Protein AF-A0A971ZYN9-F1 (afdb_monomer_lite)

Sequence (123 aa):
MGVKIREILQSQFFNDYYLIAEANGIDAEIQGVVLYIIYPLFKENNWEELLTTLKAYLENESNCNIAAEKLFVHSNTVRYRISKIKELCNIDLEDPTERLKIEITLKFIEALKKEFKKDTYPL

Radius of gyration: 16.12 Å; chains: 1; bounding box: 44×32×44 Å

Foldseek 3Di:
DDDPVVNVCPDPLNVVWDQDDPPPPPVPPRPDTDPLLQVLLVVDPCSVVLLLLLVLCLVVVNDLCSSCVVVVHDSVVSVVSVVVRCVRSVA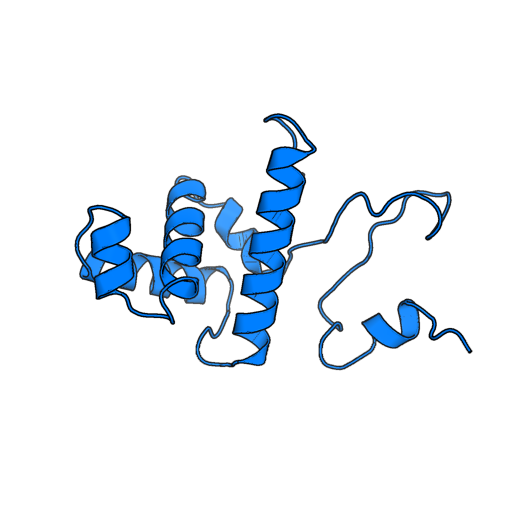DCVPPSRVVSVVVVSVRVVVCCVVPPDDDPPD

Structure (mmCIF, N/CA/C/O backbone):
data_AF-A0A971ZYN9-F1
#
_entry.id   AF-A0A971ZYN9-F1
#
loop_
_atom_site.group_PDB
_atom_site.id
_atom_site.type_symbol
_atom_site.label_atom_id
_atom_site.label_alt_id
_atom_site.label_comp_id
_atom_site.label_asym_id
_atom_site.label_entity_id
_atom_site.label_seq_id
_atom_site.pdbx_PDB_ins_code
_atom_site.Cartn_x
_atom_site.Cartn_y
_atom_site.Cartn_z
_atom_site.occupancy
_atom_site.B_iso_or_equiv
_atom_site.auth_seq_id
_atom_site.auth_comp_id
_atom_site.auth_asym_id
_atom_site.auth_atom_id
_atom_site.pdbx_PDB_model_num
ATOM 1 N N . MET A 1 1 ? 29.284 8.534 -18.839 1.00 36.62 1 MET A N 1
ATOM 2 C CA . MET A 1 1 ? 28.710 7.200 -19.110 1.00 36.62 1 MET A CA 1
ATOM 3 C C . MET A 1 1 ? 27.292 7.233 -18.558 1.00 36.62 1 MET A C 1
ATOM 5 O O . MET A 1 1 ? 27.126 7.118 -17.356 1.00 36.62 1 MET A O 1
ATOM 9 N N . GLY A 1 2 ? 26.313 7.598 -19.387 1.00 41.78 2 GLY A N 1
ATOM 10 C CA . GLY A 1 2 ? 24.915 7.725 -18.963 1.00 41.78 2 GLY A CA 1
ATOM 11 C C . GLY A 1 2 ? 24.142 6.487 -19.397 1.00 41.78 2 GLY A C 1
ATOM 12 O O . GLY A 1 2 ? 24.262 6.089 -20.553 1.00 41.78 2 GLY A O 1
ATOM 13 N N . VAL A 1 3 ? 23.397 5.875 -18.481 1.00 42.38 3 VAL A N 1
ATOM 14 C CA . VAL A 1 3 ? 22.446 4.803 -18.805 1.00 42.38 3 VAL A CA 1
ATOM 15 C C . VAL A 1 3 ? 21.184 5.464 -19.346 1.00 42.38 3 VAL A C 1
ATOM 17 O O . VAL A 1 3 ? 20.714 6.448 -18.768 1.00 42.38 3 VAL A O 1
ATOM 20 N N . LYS A 1 4 ? 20.632 4.975 -20.461 1.00 57.53 4 LYS A N 1
ATOM 21 C CA . LYS A 1 4 ? 19.381 5.545 -20.975 1.00 57.53 4 LYS A CA 1
ATOM 22 C C . LYS A 1 4 ? 18.249 5.152 -20.035 1.00 57.53 4 LYS A C 1
ATOM 24 O O . LYS A 1 4 ? 18.129 3.993 -19.660 1.00 57.53 4 LYS A O 1
ATOM 29 N N . ILE A 1 5 ? 17.351 6.080 -19.721 1.00 58.28 5 ILE A N 1
ATOM 30 C CA . ILE A 1 5 ? 16.186 5.794 -18.867 1.00 58.28 5 ILE A CA 1
ATOM 31 C C . ILE A 1 5 ? 15.359 4.616 -19.412 1.00 58.28 5 ILE A C 1
ATOM 33 O O . ILE A 1 5 ? 14.889 3.782 -18.649 1.00 58.28 5 ILE A O 1
ATOM 37 N N . ARG A 1 6 ? 15.276 4.470 -20.741 1.00 56.44 6 ARG A N 1
ATOM 38 C CA . ARG A 1 6 ? 14.659 3.306 -21.398 1.00 56.44 6 ARG A CA 1
ATOM 39 C C . ARG A 1 6 ? 15.297 1.969 -20.994 1.00 56.44 6 ARG A C 1
ATOM 41 O O . ARG A 1 6 ? 14.581 0.990 -20.861 1.00 56.44 6 ARG A O 1
ATOM 48 N N . GLU A 1 7 ? 16.612 1.928 -20.808 1.00 58.53 7 GLU A N 1
ATOM 49 C CA . GLU A 1 7 ? 17.344 0.725 -20.385 1.00 58.53 7 GLU A CA 1
ATOM 50 C C . GLU A 1 7 ? 17.087 0.425 -18.899 1.00 58.53 7 GLU A C 1
ATOM 52 O O . GLU A 1 7 ? 16.971 -0.734 -18.516 1.00 58.53 7 GLU A O 1
ATOM 57 N N . ILE A 1 8 ? 16.911 1.461 -18.069 1.00 60.03 8 ILE A N 1
ATOM 58 C CA . ILE A 1 8 ? 16.526 1.317 -16.653 1.00 60.03 8 ILE A CA 1
ATOM 59 C C . ILE A 1 8 ? 15.089 0.797 -16.529 1.00 60.03 8 ILE A C 1
ATOM 61 O O . ILE A 1 8 ? 14.836 -0.110 -15.737 1.00 60.03 8 ILE A O 1
ATOM 65 N N . LEU A 1 9 ? 14.160 1.321 -17.334 1.00 60.78 9 LEU A N 1
ATOM 66 C CA . LEU A 1 9 ? 12.763 0.871 -17.360 1.00 60.78 9 LEU A CA 1
ATOM 67 C C . LEU A 1 9 ? 12.596 -0.575 -17.849 1.00 60.78 9 LEU A C 1
ATOM 69 O O . LEU A 1 9 ? 11.605 -1.206 -17.520 1.00 60.78 9 LEU A O 1
ATOM 73 N N . GLN A 1 10 ? 13.564 -1.104 -18.600 1.00 61.47 10 GLN A N 1
ATOM 74 C CA . GLN A 1 10 ? 13.606 -2.512 -19.019 1.00 61.47 10 GLN A CA 1
ATOM 75 C C . GLN A 1 10 ? 14.202 -3.447 -17.956 1.00 61.47 10 GLN A C 1
ATOM 77 O O . GLN A 1 10 ? 14.318 -4.655 -18.178 1.00 61.47 10 GLN A O 1
ATOM 82 N N . SER A 1 11 ? 14.640 -2.908 -16.815 1.00 67.50 11 SER A N 1
ATOM 83 C CA . SER A 1 11 ? 15.081 -3.745 -15.706 1.00 67.50 11 SER A CA 1
ATOM 84 C C . SER A 1 11 ? 13.891 -4.462 -15.073 1.00 67.50 11 SER A C 1
ATOM 86 O O . SER A 1 11 ? 12.797 -3.912 -14.962 1.00 67.50 11 SER A O 1
ATOM 88 N N . GLN A 1 12 ? 14.139 -5.665 -14.552 1.00 63.97 12 GLN A N 1
ATOM 89 C CA . GLN A 1 12 ? 13.134 -6.492 -13.873 1.00 63.97 12 GLN A CA 1
ATOM 90 C C . GLN A 1 12 ? 12.345 -5.735 -12.787 1.00 63.97 12 GLN A C 1
ATOM 92 O O . GLN A 1 12 ? 11.193 -6.064 -12.517 1.00 63.97 12 GLN A O 1
ATOM 97 N N . PHE A 1 13 ? 12.945 -4.703 -12.187 1.00 64.94 13 PHE A N 1
ATOM 98 C CA . PHE A 1 13 ? 12.303 -3.869 -11.179 1.00 64.94 13 PHE A CA 1
ATOM 99 C C . PHE A 1 13 ? 11.321 -2.845 -11.773 1.00 64.94 13 PHE A C 1
ATOM 101 O O . PHE A 1 13 ? 10.244 -2.644 -11.216 1.00 64.94 13 PHE A O 1
ATOM 108 N N . PHE A 1 14 ? 11.664 -2.205 -12.895 1.00 64.12 14 PHE A N 1
ATOM 109 C CA . PHE A 1 14 ? 10.904 -1.079 -13.452 1.00 64.12 14 PHE A CA 1
ATOM 110 C C . PHE A 1 14 ? 10.008 -1.439 -14.642 1.00 64.12 14 PHE A C 1
ATOM 112 O O . PHE A 1 14 ? 9.363 -0.548 -15.183 1.00 64.12 14 PHE A O 1
ATOM 119 N N . ASN A 1 15 ? 9.915 -2.715 -15.018 1.00 63.56 15 ASN A N 1
ATOM 120 C CA . ASN A 1 15 ? 9.118 -3.157 -16.169 1.00 63.56 15 ASN A CA 1
ATOM 121 C C . ASN A 1 15 ? 7.636 -2.733 -16.123 1.00 63.56 15 ASN A C 1
ATOM 123 O O . ASN A 1 15 ? 7.003 -2.627 -17.171 1.00 63.56 15 ASN A O 1
ATOM 127 N N . ASP A 1 16 ? 7.097 -2.461 -14.932 1.00 59.22 16 ASP A N 1
ATOM 128 C CA . ASP A 1 16 ? 5.707 -2.025 -14.735 1.00 59.22 16 ASP A CA 1
ATOM 129 C C . ASP A 1 16 ? 5.550 -0.491 -14.698 1.00 59.22 16 ASP A C 1
ATOM 131 O O . ASP A 1 16 ? 4.441 0.025 -14.544 1.00 59.22 16 ASP A O 1
ATOM 135 N N . TYR A 1 17 ? 6.654 0.253 -14.808 1.00 62.28 17 TYR A N 1
ATOM 136 C CA . TYR A 1 17 ? 6.679 1.709 -14.738 1.00 62.28 17 TYR A CA 1
ATOM 137 C C . TYR A 1 17 ? 6.708 2.310 -16.140 1.00 62.28 17 TYR A C 1
ATOM 139 O O . TYR A 1 17 ? 7.614 2.068 -16.937 1.00 62.28 17 TYR A O 1
ATOM 147 N N . TYR A 1 18 ? 5.736 3.174 -16.411 1.00 56.38 18 TYR A N 1
ATOM 148 C CA . TYR A 1 18 ? 5.666 3.942 -17.647 1.00 56.38 18 TYR A CA 1
ATOM 149 C C . TYR A 1 18 ? 6.007 5.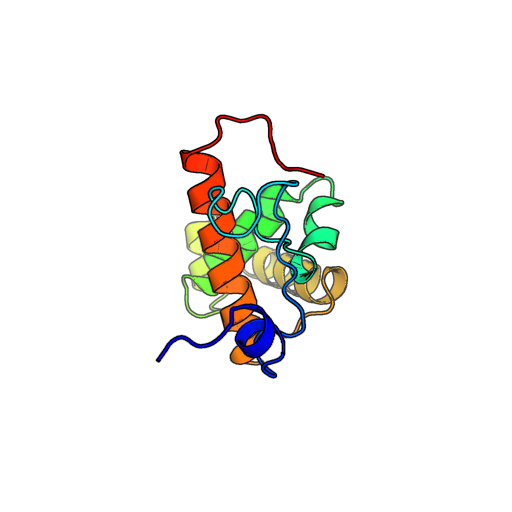401 -17.361 1.00 56.38 18 TYR A C 1
ATOM 151 O O . TYR A 1 18 ? 5.471 6.004 -16.428 1.00 56.38 18 TYR A O 1
ATOM 159 N N . LEU A 1 19 ? 6.887 5.976 -18.181 1.00 59.56 19 LEU A N 1
ATOM 160 C CA . LEU A 1 19 ? 7.124 7.415 -18.188 1.00 59.56 19 LEU A CA 1
ATOM 161 C C . LEU A 1 19 ? 6.128 8.087 -19.118 1.00 59.56 19 LEU A C 1
ATOM 163 O O . LEU A 1 19 ? 6.086 7.781 -20.310 1.00 59.56 19 LEU A O 1
ATOM 167 N N . ILE A 1 20 ? 5.371 9.031 -18.569 1.00 53.09 20 ILE A N 1
ATOM 168 C CA . ILE A 1 20 ? 4.609 9.990 -19.358 1.00 53.09 20 ILE A CA 1
ATOM 169 C C . ILE A 1 20 ? 5.471 11.246 -19.463 1.00 53.09 20 ILE A C 1
ATOM 171 O O . ILE A 1 20 ? 5.764 11.889 -18.459 1.00 53.09 20 ILE A O 1
ATOM 175 N N . ALA A 1 21 ? 5.893 11.566 -20.682 1.00 51.81 21 ALA A N 1
ATOM 176 C CA . ALA A 1 21 ? 6.528 12.830 -21.023 1.00 51.81 21 ALA A CA 1
ATOM 177 C C . ALA A 1 21 ? 5.694 13.493 -22.125 1.00 51.81 21 ALA A C 1
ATOM 179 O O . ALA A 1 21 ? 5.249 12.812 -23.053 1.00 51.81 21 ALA A O 1
ATOM 180 N N . GLU A 1 22 ? 5.475 14.805 -22.032 1.00 45.75 22 GLU A N 1
ATOM 181 C CA . GLU A 1 22 ? 4.909 15.574 -23.143 1.00 45.75 22 GLU A CA 1
ATOM 182 C C . GLU A 1 22 ? 5.884 15.640 -24.334 1.00 45.75 22 GLU A C 1
ATOM 184 O O . GLU A 1 22 ? 7.038 15.208 -24.256 1.00 45.75 22 GLU A O 1
ATOM 189 N N . ALA A 1 23 ? 5.411 16.204 -25.453 1.00 50.31 23 ALA A N 1
ATOM 190 C CA . ALA A 1 23 ? 6.067 16.265 -26.765 1.00 50.31 23 ALA A CA 1
ATOM 191 C C . ALA A 1 23 ? 7.535 16.760 -26.782 1.00 50.31 23 ALA A C 1
ATOM 193 O O . ALA A 1 23 ? 8.216 16.575 -27.789 1.00 50.31 23 ALA A O 1
ATOM 194 N N . ASN A 1 24 ? 8.035 17.343 -25.686 1.00 45.78 24 ASN A N 1
ATOM 195 C CA . ASN A 1 24 ? 9.380 17.910 -25.559 1.00 45.78 24 ASN A CA 1
ATOM 196 C C . AS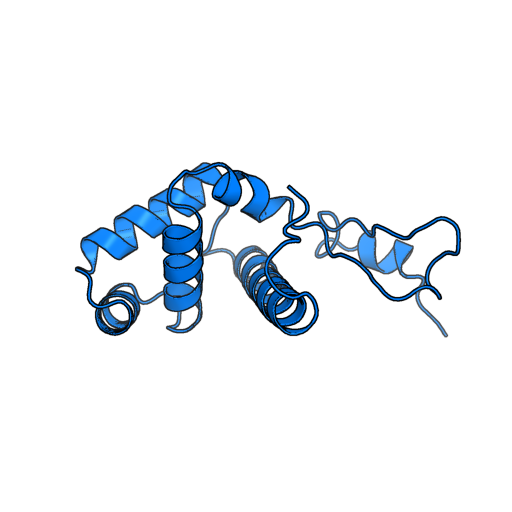N A 1 24 ? 10.416 16.995 -24.862 1.00 45.78 24 ASN A C 1
ATOM 198 O O . ASN A 1 24 ? 11.571 17.390 -24.726 1.00 45.78 24 ASN A O 1
ATOM 202 N N . GLY A 1 25 ? 10.065 15.760 -24.480 1.00 50.97 25 GLY A N 1
ATOM 203 C CA . GLY A 1 25 ? 11.034 14.757 -24.007 1.00 50.97 25 GLY A CA 1
ATOM 204 C C . GLY A 1 25 ? 11.464 14.875 -22.533 1.00 50.97 25 GLY A C 1
ATOM 205 O O . GLY A 1 25 ? 10.840 15.572 -21.745 1.00 50.97 25 GLY A O 1
ATOM 206 N N . ILE A 1 26 ? 12.524 14.136 -22.163 1.00 48.75 26 ILE A N 1
ATOM 207 C CA . ILE A 1 26 ? 13.023 13.900 -20.781 1.00 48.75 26 ILE A CA 1
ATOM 208 C C . ILE A 1 26 ? 13.546 15.178 -20.083 1.00 48.75 26 ILE A C 1
ATOM 210 O O . ILE A 1 26 ? 13.709 15.179 -18.866 1.00 48.75 26 ILE A O 1
ATOM 214 N N . ASP A 1 27 ? 13.774 16.260 -20.835 1.00 48.94 27 ASP A N 1
ATOM 215 C CA . ASP A 1 27 ? 14.186 17.569 -20.303 1.00 48.94 27 ASP A CA 1
ATOM 216 C C . ASP A 1 27 ? 12.996 18.467 -19.902 1.00 48.94 27 ASP A C 1
ATOM 218 O O . ASP A 1 27 ? 13.197 19.543 -19.340 1.00 48.94 27 ASP A O 1
ATOM 222 N N . ALA A 1 28 ? 11.755 18.035 -20.155 1.00 44.44 28 ALA A N 1
ATOM 223 C CA . ALA A 1 28 ? 10.577 18.600 -19.511 1.00 44.44 28 ALA A CA 1
ATOM 224 C C . ALA A 1 28 ? 10.338 17.836 -18.201 1.00 44.44 28 ALA A C 1
ATOM 226 O O . ALA A 1 28 ? 10.309 16.606 -18.194 1.00 44.44 28 ALA A O 1
ATOM 227 N N . GLU A 1 29 ? 10.225 18.576 -17.099 1.00 45.97 29 GLU A N 1
ATOM 228 C CA . GLU A 1 29 ? 9.981 18.094 -15.735 1.00 45.97 29 GLU A CA 1
ATOM 229 C C . GLU A 1 29 ? 9.073 16.851 -15.704 1.00 45.97 29 GLU A C 1
ATOM 231 O O . GLU A 1 29 ? 8.044 16.812 -16.375 1.00 45.97 29 GLU A O 1
ATOM 236 N N . ILE A 1 30 ? 9.443 15.823 -14.931 1.00 46.03 30 ILE A N 1
ATOM 237 C CA . ILE A 1 30 ? 8.615 14.620 -14.756 1.00 46.03 30 ILE A CA 1
ATOM 238 C C . ILE A 1 30 ? 7.267 15.054 -14.160 1.00 46.03 30 ILE A C 1
ATOM 240 O O . ILE A 1 30 ? 7.169 15.290 -12.960 1.00 46.03 30 ILE A O 1
ATOM 244 N N . GLN A 1 31 ? 6.228 15.155 -14.993 1.00 38.69 31 GLN A N 1
ATOM 245 C CA . GLN A 1 31 ? 4.899 15.612 -14.563 1.00 38.69 31 GLN A CA 1
ATOM 246 C C . GLN A 1 31 ? 4.028 14.488 -13.984 1.00 38.69 31 GLN A C 1
ATOM 248 O O . GLN A 1 31 ? 2.958 14.753 -13.441 1.00 38.69 31 GLN A O 1
ATOM 253 N N . GLY A 1 32 ? 4.466 13.227 -14.066 1.00 46.88 32 GLY A N 1
ATOM 254 C CA . GLY A 1 32 ? 3.711 12.118 -13.496 1.00 46.88 32 GLY A CA 1
ATOM 255 C C . GLY A 1 32 ? 4.444 10.781 -13.500 1.00 46.88 32 GLY A C 1
ATOM 256 O O . GLY A 1 32 ? 5.161 10.433 -14.436 1.00 46.88 32 GLY A O 1
ATOM 257 N N . VAL A 1 33 ? 4.209 10.008 -12.439 1.00 53.44 33 VAL A N 1
ATOM 258 C CA . VAL A 1 33 ? 4.515 8.576 -12.359 1.00 53.44 33 VAL A CA 1
ATOM 259 C C . VAL A 1 33 ? 3.192 7.836 -12.515 1.00 53.44 33 VAL A C 1
ATOM 261 O O . VAL A 1 33 ? 2.248 8.113 -11.775 1.00 53.44 33 VAL A O 1
ATOM 264 N N . VAL A 1 34 ? 3.098 6.907 -13.468 1.00 53.12 34 VAL A N 1
ATOM 265 C CA . VAL A 1 34 ? 1.879 6.105 -13.629 1.00 53.12 34 VAL A CA 1
ATOM 266 C C . VAL A 1 34 ? 1.858 5.003 -12.581 1.00 53.12 34 VAL A C 1
ATOM 268 O O . VAL A 1 34 ? 2.654 4.068 -12.615 1.00 53.12 34 VAL A O 1
ATOM 271 N N . LEU A 1 35 ? 0.912 5.114 -11.656 1.00 62.41 35 LEU A N 1
ATOM 272 C CA . LEU A 1 35 ? 0.716 4.190 -10.544 1.00 62.41 35 LEU A CA 1
ATOM 273 C C . LEU A 1 35 ? -0.305 3.115 -10.917 1.00 62.41 35 LEU A C 1
ATOM 275 O O . LEU A 1 35 ? -1.356 3.002 -10.288 1.00 62.41 35 LEU A O 1
ATOM 279 N N . TYR A 1 36 ? -0.009 2.332 -11.958 1.00 66.19 36 TYR A N 1
ATOM 280 C CA . TYR A 1 36 ? -0.943 1.313 -12.456 1.00 66.19 36 TYR A CA 1
ATOM 281 C C . TYR A 1 36 ? -1.307 0.290 -11.373 1.00 66.19 36 TYR A C 1
ATOM 283 O O . TYR A 1 36 ? -2.454 -0.142 -11.287 1.00 66.19 36 TYR A O 1
ATOM 291 N N . ILE A 1 37 ? -0.343 -0.025 -10.503 1.00 75.81 37 ILE A N 1
ATOM 292 C CA . ILE A 1 37 ? -0.478 -1.045 -9.461 1.00 75.81 37 ILE A CA 1
ATOM 293 C C . ILE A 1 37 ? -1.594 -0.703 -8.464 1.00 75.81 37 ILE A C 1
ATOM 295 O O . ILE A 1 37 ? -2.368 -1.577 -8.101 1.00 75.81 37 ILE A O 1
ATOM 299 N N . ILE A 1 38 ? -1.727 0.559 -8.042 1.00 83.81 38 ILE A N 1
ATOM 300 C CA . ILE A 1 38 ? -2.769 0.963 -7.078 1.00 83.81 38 ILE A CA 1
ATOM 301 C C . ILE A 1 38 ? -3.940 1.704 -7.723 1.00 83.81 38 ILE A C 1
ATOM 303 O O . ILE A 1 38 ? -4.829 2.167 -7.017 1.00 83.81 38 ILE A O 1
ATOM 307 N N . TYR A 1 39 ? -3.979 1.807 -9.052 1.00 83.50 39 TYR A N 1
ATOM 308 C CA . TYR A 1 39 ? -5.095 2.435 -9.757 1.00 83.50 39 TYR A CA 1
ATOM 309 C C . TYR A 1 39 ? -6.470 1.838 -9.386 1.00 83.50 39 TYR A C 1
ATOM 311 O O . TYR A 1 39 ? -7.396 2.617 -9.147 1.00 83.50 39 TYR A O 1
ATOM 319 N N . PRO A 1 40 ? -6.636 0.502 -9.249 1.00 88.06 40 PRO A N 1
ATOM 320 C CA . PRO A 1 40 ? -7.915 -0.078 -8.837 1.00 88.06 40 PRO A CA 1
ATOM 321 C C . PRO A 1 40 ? -8.423 0.442 -7.488 1.00 88.06 40 PRO A C 1
ATOM 323 O O . PRO A 1 40 ? -9.626 0.635 -7.330 1.00 88.06 40 PRO A O 1
ATOM 326 N N . LEU A 1 41 ? -7.521 0.745 -6.545 1.00 89.00 41 LEU A N 1
ATOM 327 C CA . LEU A 1 41 ? -7.870 1.295 -5.233 1.00 89.00 41 LEU A CA 1
ATOM 328 C C . LEU A 1 41 ? -8.623 2.624 -5.357 1.00 89.00 41 LEU A C 1
ATOM 330 O O . LEU A 1 41 ? -9.546 2.858 -4.584 1.00 89.00 41 LEU A O 1
ATOM 334 N N . PHE A 1 42 ? -8.277 3.473 -6.331 1.00 85.94 42 PHE A N 1
ATOM 335 C CA . PHE A 1 42 ? -8.919 4.779 -6.524 1.00 85.94 42 PHE A CA 1
ATOM 336 C C . PHE A 1 42 ? -10.340 4.706 -7.093 1.00 85.94 42 PHE A C 1
ATOM 338 O O . PHE A 1 42 ? -11.066 5.696 -7.045 1.00 85.94 42 PHE A O 1
ATOM 345 N N . LYS A 1 43 ? -10.764 3.547 -7.612 1.00 87.12 43 LYS A N 1
ATOM 346 C CA . LYS A 1 43 ? -12.143 3.340 -8.080 1.00 87.12 43 LYS A CA 1
ATOM 347 C C . LYS A 1 43 ? -13.128 3.104 -6.933 1.00 87.12 43 LYS A C 1
ATOM 349 O O . LYS A 1 43 ? -14.336 3.142 -7.150 1.00 87.12 43 LYS A O 1
ATOM 354 N N . GLU A 1 44 ? -12.630 2.854 -5.725 1.00 91.50 44 GLU A N 1
ATOM 355 C CA . GLU A 1 44 ? -13.458 2.622 -4.547 1.00 91.50 44 GLU A CA 1
ATOM 356 C C . GLU A 1 44 ? -13.985 3.936 -3.963 1.00 91.50 44 GLU A C 1
ATOM 358 O O . GLU A 1 44 ? -13.244 4.898 -3.791 1.00 91.50 44 GLU A O 1
ATOM 363 N N . ASN A 1 45 ? -15.248 3.964 -3.529 1.00 92.12 45 ASN A N 1
ATOM 364 C CA . ASN A 1 45 ? -15.828 5.155 -2.887 1.00 92.12 45 ASN A CA 1
ATOM 365 C C . ASN A 1 45 ? -15.080 5.583 -1.610 1.00 92.12 45 ASN A C 1
ATOM 367 O O . ASN A 1 45 ? -15.107 6.752 -1.238 1.00 92.12 45 ASN A O 1
ATOM 371 N N . ASN A 1 46 ? -14.424 4.641 -0.929 1.00 91.75 46 ASN A N 1
ATOM 372 C CA . ASN A 1 46 ? -13.631 4.882 0.275 1.00 91.75 46 ASN A CA 1
ATOM 373 C C . ASN A 1 46 ? -12.115 4.810 0.013 1.00 91.75 46 ASN A C 1
ATOM 375 O O . ASN A 1 46 ? -11.346 4.471 0.916 1.00 91.75 46 ASN A O 1
ATOM 379 N N . TRP A 1 47 ? -11.670 5.116 -1.210 1.00 91.75 47 TRP A N 1
ATOM 380 C CA . TRP A 1 47 ? -10.263 5.021 -1.601 1.00 91.75 47 TRP A CA 1
ATOM 381 C C . TRP A 1 47 ? -9.319 5.817 -0.685 1.00 91.75 47 TRP A C 1
ATOM 383 O O . TRP A 1 47 ? -8.240 5.328 -0.358 1.00 91.75 47 TRP A O 1
ATOM 393 N N . GLU A 1 48 ? -9.715 7.001 -0.203 1.00 90.62 48 GLU A N 1
ATOM 394 C CA . GLU A 1 48 ? -8.884 7.816 0.701 1.00 90.62 48 GLU A CA 1
ATOM 395 C C . GLU A 1 48 ? -8.581 7.087 2.016 1.00 90.62 48 GLU A C 1
ATOM 397 O O . GLU A 1 48 ? -7.455 7.114 2.521 1.00 90.62 48 GLU A O 1
ATOM 402 N N . GLU A 1 49 ? -9.580 6.392 2.556 1.00 94.25 49 GLU A N 1
ATOM 403 C CA . GLU A 1 49 ? -9.473 5.594 3.775 1.00 94.25 49 GLU A CA 1
ATOM 404 C C . GLU A 1 49 ? -8.595 4.354 3.561 1.00 94.25 49 GLU A C 1
ATOM 406 O O . GLU A 1 49 ? -7.763 4.021 4.413 1.00 94.25 49 GLU A O 1
ATOM 411 N N . LEU A 1 50 ? -8.746 3.685 2.413 1.00 94.94 50 LEU A N 1
ATOM 412 C CA . LEU A 1 50 ? -7.912 2.547 2.024 1.00 94.94 50 LEU A CA 1
ATOM 413 C C . LEU A 1 50 ? -6.451 2.972 1.843 1.00 94.94 50 LEU A C 1
ATOM 415 O O . LEU A 1 50 ? -5.558 2.341 2.405 1.00 94.94 50 LEU A O 1
ATOM 419 N N . LEU A 1 51 ? -6.208 4.086 1.152 1.00 93.00 51 LEU A N 1
ATOM 420 C CA . LEU A 1 51 ? -4.875 4.647 0.944 1.00 93.00 51 LEU A CA 1
ATOM 421 C C . LEU A 1 51 ? -4.221 5.050 2.275 1.00 93.00 51 LEU A C 1
ATOM 423 O O . LEU A 1 51 ? -3.050 4.754 2.514 1.00 93.00 51 LEU A O 1
ATOM 427 N N . THR A 1 52 ? -4.990 5.674 3.172 1.00 94.38 52 THR A N 1
ATOM 428 C CA . THR A 1 52 ? -4.521 6.052 4.515 1.00 94.38 52 THR A CA 1
ATOM 429 C C . THR A 1 52 ? -4.188 4.815 5.349 1.00 94.38 52 THR A C 1
ATOM 431 O O . THR A 1 52 ? -3.173 4.790 6.048 1.00 94.38 52 THR A O 1
ATOM 434 N N . THR A 1 53 ? -4.998 3.760 5.227 1.00 96.94 53 THR A N 1
ATOM 435 C CA . THR A 1 53 ? -4.762 2.487 5.914 1.00 96.94 53 THR A CA 1
ATOM 436 C C . THR A 1 53 ? -3.510 1.785 5.391 1.00 96.94 53 THR A C 1
ATOM 438 O O . THR A 1 53 ? -2.682 1.358 6.193 1.00 96.94 53 THR A O 1
ATOM 441 N N . LEU A 1 54 ? -3.325 1.723 4.069 1.00 95.00 54 LEU A N 1
ATOM 442 C CA . LEU A 1 54 ? -2.135 1.151 3.434 1.00 95.00 54 LEU A CA 1
ATOM 443 C C . LEU A 1 54 ? -0.860 1.867 3.875 1.00 95.00 54 LEU A C 1
ATOM 445 O O . LEU A 1 54 ? 0.111 1.222 4.260 1.00 95.00 54 LEU A O 1
ATOM 449 N N . LYS A 1 55 ? -0.885 3.202 3.879 1.00 94.50 55 LYS A N 1
ATOM 450 C CA . LYS A 1 55 ? 0.239 4.012 4.345 1.00 94.50 55 LYS A CA 1
ATOM 451 C C . LYS A 1 55 ? 0.581 3.707 5.802 1.00 94.50 55 LYS A C 1
ATOM 453 O O . LYS A 1 55 ? 1.730 3.405 6.105 1.00 94.50 55 LYS A O 1
ATOM 458 N N . ALA A 1 56 ? -0.405 3.757 6.699 1.00 95.81 56 ALA A N 1
ATOM 459 C CA . ALA A 1 56 ? -0.176 3.486 8.116 1.00 95.81 56 ALA A CA 1
ATOM 460 C C . ALA A 1 56 ? 0.319 2.052 8.357 1.00 95.81 56 ALA A C 1
ATOM 462 O O . ALA A 1 56 ? 1.158 1.837 9.223 1.00 95.81 56 ALA A O 1
ATOM 463 N N . TYR A 1 57 ? -0.167 1.077 7.592 1.00 96.44 57 TYR A N 1
ATOM 464 C CA . TYR A 1 57 ? 0.299 -0.304 7.662 1.00 96.44 57 TYR A CA 1
ATOM 465 C C . TYR A 1 57 ? 1.774 -0.442 7.261 1.00 96.44 57 TYR A C 1
ATOM 467 O O . TYR A 1 57 ? 2.549 -1.044 8.002 1.00 96.44 57 TYR A O 1
ATOM 475 N N . LEU A 1 58 ? 2.183 0.150 6.135 1.00 94.06 58 LEU A N 1
ATOM 476 C CA . LEU A 1 58 ? 3.562 0.061 5.641 1.00 94.06 58 LEU A CA 1
ATOM 477 C C . LEU A 1 58 ? 4.557 0.833 6.518 1.00 94.06 58 LEU A C 1
ATOM 479 O O . LEU A 1 58 ? 5.625 0.309 6.825 1.00 94.06 58 LEU A O 1
ATOM 483 N N . GLU A 1 59 ? 4.183 2.027 6.990 1.00 93.81 59 GLU A N 1
ATOM 484 C CA . GLU A 1 59 ? 5.006 2.840 7.903 1.00 93.81 59 GLU A CA 1
ATOM 485 C C . GLU A 1 59 ? 5.270 2.158 9.251 1.00 93.81 59 GLU A C 1
ATOM 487 O O . GLU A 1 59 ? 6.254 2.478 9.910 1.00 93.81 59 GLU A O 1
ATOM 492 N N . ASN A 1 60 ? 4.398 1.237 9.667 1.00 94.25 60 ASN A N 1
ATOM 493 C CA . ASN A 1 60 ? 4.529 0.489 10.916 1.00 94.25 60 ASN A CA 1
ATOM 494 C C . ASN A 1 60 ? 4.924 -0.968 10.656 1.00 94.25 60 ASN A C 1
ATOM 496 O O . ASN A 1 60 ? 4.406 -1.878 11.296 1.00 94.25 60 ASN A O 1
ATOM 500 N N . GLU A 1 61 ? 5.806 -1.194 9.682 1.00 91.69 61 GLU A N 1
ATOM 501 C CA . GLU A 1 61 ? 6.406 -2.503 9.403 1.00 91.69 61 GLU A CA 1
ATOM 502 C C . GLU A 1 61 ? 5.385 -3.625 9.146 1.00 91.69 61 GLU A C 1
ATOM 504 O O . GLU A 1 61 ? 5.610 -4.775 9.507 1.00 91.69 61 GLU A O 1
ATOM 509 N N . SER A 1 62 ? 4.256 -3.318 8.497 1.00 92.38 62 SER A N 1
ATOM 510 C CA . SER A 1 62 ? 3.159 -4.278 8.280 1.00 92.38 62 SER A CA 1
ATOM 511 C C . SER A 1 62 ? 2.455 -4.750 9.567 1.00 92.38 62 SER A C 1
ATOM 513 O O . SER A 1 62 ? 1.749 -5.761 9.581 1.00 92.38 62 SER A O 1
ATOM 515 N N . ASN A 1 63 ? 2.581 -4.004 10.668 1.00 95.06 63 ASN A N 1
ATOM 516 C CA . ASN A 1 63 ? 1.917 -4.318 11.928 1.00 95.06 63 ASN A CA 1
ATOM 517 C C . ASN A 1 63 ? 0.499 -3.726 11.986 1.00 95.06 63 ASN A C 1
ATOM 519 O O . ASN A 1 63 ? 0.297 -2.530 12.207 1.00 95.06 63 ASN A O 1
ATOM 523 N N . CYS A 1 64 ? -0.509 -4.594 11.859 1.00 94.81 64 CYS A N 1
ATOM 524 C CA . CYS A 1 64 ? -1.917 -4.192 11.910 1.00 94.81 64 CYS A CA 1
ATOM 525 C C . CYS A 1 64 ? -2.343 -3.575 13.249 1.00 94.81 64 CYS A C 1
ATOM 527 O O . CYS A 1 64 ? -3.265 -2.766 13.253 1.00 94.81 64 CYS A O 1
ATOM 529 N N . ASN A 1 65 ? -1.728 -3.953 14.373 1.00 96.06 65 ASN A N 1
AT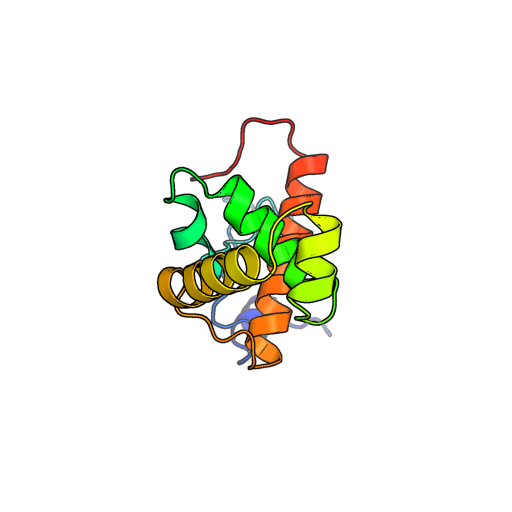OM 530 C CA . ASN A 1 65 ? -2.118 -3.430 15.685 1.00 96.06 65 ASN A CA 1
ATOM 531 C C . ASN A 1 65 ? -1.642 -1.985 15.847 1.00 96.06 65 ASN A C 1
ATOM 533 O O . ASN A 1 65 ? -2.445 -1.110 16.154 1.00 96.06 65 ASN A O 1
ATOM 537 N N . ILE A 1 66 ? -0.374 -1.720 15.526 1.00 96.25 66 ILE A N 1
ATOM 538 C CA . ILE A 1 66 ? 0.198 -0.368 15.605 1.00 96.25 66 ILE A CA 1
ATOM 539 C C . ILE A 1 66 ? -0.492 0.562 14.595 1.00 96.25 66 ILE A C 1
ATOM 541 O O . ILE A 1 66 ? -0.853 1.695 14.915 1.00 96.25 66 ILE A O 1
ATOM 545 N N . ALA A 1 67 ? -0.753 0.073 13.378 1.00 96.12 67 ALA A N 1
ATOM 546 C CA . ALA A 1 67 ? -1.509 0.833 12.387 1.00 96.12 67 ALA A CA 1
ATOM 547 C C . ALA A 1 67 ? -2.939 1.145 12.862 1.00 96.12 67 ALA A C 1
ATOM 549 O O . ALA A 1 67 ? -3.434 2.244 12.629 1.00 96.12 67 ALA A O 1
ATOM 550 N N . ALA A 1 68 ? -3.599 0.211 13.551 1.00 96.75 68 ALA A N 1
ATOM 551 C CA . ALA A 1 68 ? -4.945 0.409 14.081 1.00 96.75 68 ALA A CA 1
ATOM 552 C C . ALA A 1 68 ? -4.990 1.465 15.190 1.00 96.75 68 ALA A C 1
ATOM 554 O O . ALA A 1 68 ? -5.869 2.325 15.162 1.00 96.75 68 ALA A O 1
ATOM 555 N N . GLU A 1 69 ? -4.008 1.456 16.097 1.00 96.69 69 GLU A N 1
ATOM 556 C CA . GLU A 1 69 ? -3.837 2.494 17.119 1.00 96.69 69 GLU A CA 1
ATOM 557 C C . GLU A 1 69 ? -3.655 3.877 16.482 1.00 96.69 69 GLU A C 1
ATOM 559 O O . GLU A 1 69 ? -4.368 4.816 16.831 1.00 96.69 69 GLU A O 1
ATOM 564 N N . LYS A 1 70 ? -2.776 3.991 15.476 1.00 95.75 70 LYS A N 1
ATOM 565 C CA . LYS A 1 70 ? -2.525 5.249 14.749 1.00 95.75 70 LYS A CA 1
ATOM 566 C C . LYS A 1 70 ? -3.762 5.774 14.011 1.00 95.75 70 LYS A C 1
ATOM 568 O O . LYS A 1 70 ? -3.919 6.982 13.849 1.00 95.75 70 LYS A O 1
ATOM 573 N N . LEU A 1 71 ? -4.615 4.871 13.534 1.00 96.50 71 LEU A N 1
ATOM 574 C CA . LEU A 1 71 ? -5.830 5.193 12.784 1.00 96.50 71 LEU A CA 1
ATOM 575 C C . LEU A 1 71 ? -7.078 5.320 13.669 1.00 96.50 71 LEU A C 1
ATOM 577 O O . LEU A 1 71 ? -8.141 5.633 13.140 1.00 96.50 71 LEU A O 1
ATOM 581 N N . PHE A 1 72 ? -6.972 5.073 14.979 1.00 96.56 72 PHE A N 1
ATOM 582 C CA . PHE A 1 72 ? -8.102 5.032 15.915 1.00 96.56 72 PHE A CA 1
ATOM 583 C C . PHE A 1 72 ? -9.222 4.070 15.475 1.00 96.56 72 PHE A C 1
ATOM 585 O O . PHE A 1 72 ? -10.411 4.364 15.601 1.00 96.56 72 PHE A O 1
ATOM 592 N N . VAL A 1 73 ? -8.846 2.900 14.949 1.00 97.00 73 VAL A N 1
ATOM 593 C CA . VAL A 1 73 ? -9.777 1.832 14.544 1.00 97.00 73 VAL A CA 1
ATOM 594 C C . VAL A 1 73 ? -9.402 0.503 15.194 1.00 97.00 73 VAL A C 1
ATOM 596 O O . VAL A 1 73 ? -8.359 0.365 15.822 1.00 97.00 73 VAL A O 1
ATOM 599 N N . HIS A 1 74 ? -10.246 -0.514 15.027 1.00 96.81 74 HIS A N 1
ATOM 600 C CA . HIS A 1 74 ? -9.923 -1.867 15.470 1.00 96.81 74 HIS A CA 1
ATOM 601 C C . HIS A 1 74 ? -8.931 -2.556 14.511 1.00 96.81 74 HIS A C 1
ATOM 603 O O . HIS A 1 74 ? -9.012 -2.386 13.292 1.00 96.81 74 HIS A O 1
ATOM 609 N N . SER A 1 75 ? -8.040 -3.411 15.027 1.00 95.88 75 SER A N 1
ATOM 610 C CA . SER A 1 75 ? -7.043 -4.135 14.212 1.00 95.88 75 SER A CA 1
ATOM 611 C C . SER A 1 75 ? -7.661 -5.033 13.137 1.00 95.88 75 SER A C 1
ATOM 613 O O . SER A 1 75 ? -7.117 -5.158 12.041 1.00 95.88 75 SER A O 1
ATOM 615 N N . ASN A 1 76 ? -8.846 -5.594 13.396 1.00 97.38 76 ASN A N 1
ATOM 616 C CA . ASN A 1 76 ? -9.620 -6.328 12.382 1.00 97.38 76 ASN A CA 1
ATOM 617 C C . ASN A 1 76 ? -10.012 -5.448 11.191 1.00 97.38 76 ASN A C 1
ATOM 619 O O . ASN A 1 76 ? -9.978 -5.923 10.060 1.00 97.38 76 ASN A O 1
ATOM 623 N N . THR A 1 77 ? -10.341 -4.175 11.424 1.00 97.25 77 THR A N 1
ATOM 624 C CA . THR A 1 77 ? -10.673 -3.234 10.350 1.00 97.25 77 THR A CA 1
ATOM 625 C C . THR A 1 77 ? -9.456 -2.987 9.465 1.00 97.25 77 THR A C 1
ATOM 627 O O . THR A 1 77 ? -9.580 -3.000 8.244 1.00 97.25 77 THR A O 1
ATOM 630 N N . VAL A 1 78 ? -8.266 -2.842 10.059 1.00 97.50 78 VAL A N 1
ATOM 631 C CA . VAL A 1 78 ? -7.014 -2.718 9.296 1.00 97.50 78 VAL A CA 1
ATOM 632 C C . VAL A 1 78 ? -6.750 -3.979 8.477 1.00 97.50 78 VAL A C 1
ATOM 634 O O . VAL A 1 78 ? -6.555 -3.868 7.272 1.00 97.50 78 VAL A O 1
ATOM 637 N N . ARG A 1 79 ? -6.825 -5.176 9.081 1.00 97.38 79 ARG A N 1
ATOM 638 C CA . ARG A 1 79 ? -6.644 -6.446 8.348 1.00 97.38 79 ARG A CA 1
ATOM 639 C C . ARG A 1 79 ? -7.603 -6.569 7.169 1.00 97.38 79 ARG A C 1
ATOM 641 O O . ARG A 1 79 ? -7.174 -6.908 6.072 1.00 97.38 79 ARG A O 1
ATOM 648 N N . TYR A 1 80 ? -8.880 -6.257 7.387 1.00 97.62 80 TYR A N 1
ATOM 649 C CA . TYR A 1 80 ? -9.893 -6.286 6.338 1.00 97.62 80 TYR A CA 1
ATOM 650 C C . TYR A 1 80 ? -9.553 -5.326 5.196 1.00 97.62 80 TYR A C 1
ATOM 652 O O . TYR A 1 80 ? -9.557 -5.732 4.040 1.00 97.62 80 TYR A O 1
ATOM 660 N N . ARG A 1 81 ? -9.200 -4.072 5.506 1.00 97.38 81 ARG A N 1
ATOM 661 C CA . ARG A 1 81 ? -8.825 -3.080 4.489 1.00 97.38 81 ARG A CA 1
ATOM 662 C C . ARG A 1 81 ? -7.553 -3.478 3.739 1.00 97.38 81 ARG A C 1
ATOM 664 O O . ARG A 1 81 ? -7.506 -3.297 2.532 1.00 97.38 81 ARG A O 1
ATOM 671 N N . ILE A 1 82 ? -6.550 -4.048 4.408 1.00 97.19 82 ILE A N 1
ATOM 672 C CA . ILE A 1 82 ? -5.322 -4.520 3.748 1.00 97.19 82 ILE A CA 1
ATOM 673 C C . ILE A 1 82 ? -5.605 -5.718 2.838 1.00 97.19 82 ILE A C 1
ATOM 675 O O . ILE A 1 82 ? -5.150 -5.715 1.699 1.00 97.19 82 ILE A O 1
ATOM 679 N N . SER A 1 83 ? -6.407 -6.691 3.283 1.00 96.69 83 SER A N 1
ATOM 680 C CA . SER A 1 83 ? -6.871 -7.799 2.430 1.00 96.69 83 SER A CA 1
ATOM 681 C C . SER A 1 83 ? -7.645 -7.273 1.218 1.00 96.69 83 SER A C 1
ATOM 683 O O . SER A 1 83 ? -7.324 -7.624 0.088 1.00 96.69 83 SER A O 1
ATOM 685 N N . LYS A 1 84 ? -8.561 -6.330 1.487 1.00 96.31 84 LYS A N 1
ATOM 686 C CA . LYS A 1 84 ? -9.127 -5.316 0.587 1.00 96.31 84 LYS A CA 1
ATOM 687 C C . LYS A 1 84 ? -8.230 -5.000 -0.610 1.00 96.31 84 LYS A C 1
ATOM 689 O O . LYS A 1 84 ? -8.502 -5.277 -1.772 1.00 96.31 84 LYS A O 1
ATOM 694 N N . ILE A 1 85 ? -7.149 -4.325 -0.251 1.00 95.25 85 ILE A N 1
ATOM 695 C CA . ILE A 1 85 ? -6.212 -3.684 -1.164 1.00 95.25 85 ILE A CA 1
ATOM 696 C C . ILE A 1 85 ? -5.369 -4.717 -1.908 1.00 95.25 85 ILE A C 1
ATOM 698 O O . ILE A 1 85 ? -5.164 -4.553 -3.106 1.00 95.25 85 ILE A O 1
ATOM 702 N N . LYS A 1 86 ? -4.921 -5.783 -1.227 1.00 94.62 86 LYS A N 1
ATOM 703 C CA . LYS A 1 86 ? -4.198 -6.892 -1.867 1.00 94.62 86 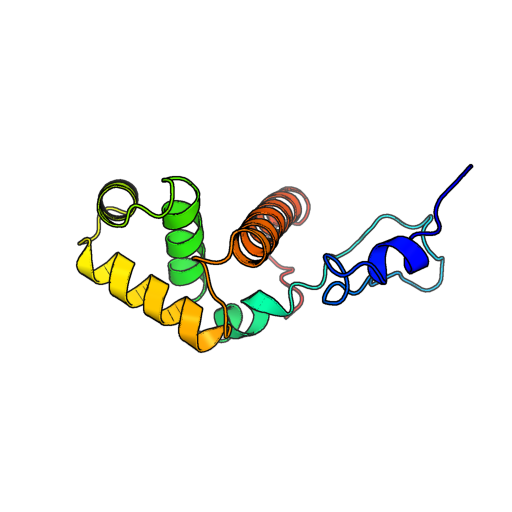LYS A CA 1
ATOM 704 C C . LYS A 1 86 ? -5.017 -7.502 -3.008 1.00 94.62 86 LYS A C 1
ATOM 706 O O . LYS A 1 86 ? -4.486 -7.689 -4.096 1.00 94.62 86 LYS A O 1
ATOM 711 N N . GLU A 1 87 ? -6.308 -7.740 -2.778 1.00 95.00 87 GLU A N 1
ATOM 712 C CA . GLU A 1 87 ? -7.225 -8.291 -3.783 1.00 95.00 87 GLU A CA 1
ATOM 713 C C . GLU A 1 87 ? -7.505 -7.296 -4.918 1.00 95.00 87 GLU A C 1
ATOM 715 O O . GLU A 1 87 ? -7.326 -7.630 -6.086 1.00 95.00 87 GLU A O 1
ATOM 720 N N . LEU A 1 88 ? -7.885 -6.056 -4.587 1.00 93.81 88 LEU A N 1
ATOM 721 C CA . LEU A 1 88 ? -8.225 -5.031 -5.583 1.00 93.81 88 LEU A CA 1
ATOM 722 C C . LEU A 1 88 ? -7.071 -4.717 -6.536 1.00 93.81 88 LEU A C 1
ATOM 724 O O . LEU A 1 88 ? -7.283 -4.531 -7.733 1.00 93.81 88 LEU A O 1
ATOM 728 N N . CYS A 1 89 ? -5.863 -4.613 -5.991 1.00 89.94 89 CYS A N 1
ATOM 729 C CA . CYS A 1 89 ? -4.672 -4.231 -6.737 1.00 89.94 89 CYS A CA 1
ATOM 730 C C . CYS A 1 89 ? -3.897 -5.439 -7.277 1.00 89.94 89 CYS A C 1
ATOM 732 O O . CYS A 1 89 ? -2.938 -5.244 -8.017 1.00 89.94 89 CYS A O 1
ATOM 734 N N . ASN A 1 90 ? -4.302 -6.662 -6.911 1.00 90.38 90 ASN A N 1
ATOM 735 C CA . ASN A 1 90 ? -3.584 -7.900 -7.204 1.00 90.38 90 ASN A CA 1
ATOM 736 C C . ASN A 1 90 ? -2.092 -7.798 -6.835 1.00 90.38 90 ASN A C 1
ATOM 738 O O . ASN A 1 90 ? -1.221 -7.984 -7.683 1.00 90.38 90 ASN A O 1
ATOM 742 N N . ILE A 1 91 ? -1.830 -7.450 -5.571 1.00 90.12 91 ILE A N 1
ATOM 743 C CA . ILE A 1 91 ? -0.481 -7.252 -5.023 1.00 90.12 91 ILE A CA 1
ATOM 744 C C . ILE A 1 91 ? -0.196 -8.177 -3.846 1.00 90.12 91 ILE A C 1
ATOM 746 O O . ILE A 1 91 ? -1.076 -8.465 -3.026 1.00 90.12 91 ILE A O 1
ATOM 750 N N . ASP A 1 92 ? 1.073 -8.531 -3.697 1.00 90.88 92 ASP A N 1
ATOM 751 C CA . ASP A 1 92 ? 1.615 -9.207 -2.536 1.00 90.88 92 ASP A CA 1
ATOM 752 C C . ASP A 1 92 ? 2.533 -8.286 -1.716 1.00 90.88 92 ASP A C 1
ATOM 754 O O . ASP A 1 92 ? 3.675 -8.004 -2.062 1.00 90.88 92 ASP A O 1
ATOM 758 N N . LEU A 1 93 ? 2.038 -7.835 -0.560 1.00 90.38 93 LEU A N 1
ATOM 759 C CA . LEU A 1 93 ? 2.822 -7.015 0.377 1.00 90.38 93 LEU A CA 1
ATOM 760 C C . LEU A 1 93 ? 3.847 -7.820 1.199 1.00 90.38 93 LEU A C 1
ATOM 762 O O . LEU A 1 93 ? 4.556 -7.226 2.014 1.00 90.38 93 LEU A O 1
ATOM 766 N N . GLU A 1 94 ? 3.885 -9.146 1.049 1.00 90.12 94 GLU A N 1
ATOM 767 C CA . GLU A 1 94 ? 4.926 -9.999 1.633 1.00 90.12 94 GLU A CA 1
ATOM 768 C C . GLU A 1 94 ? 6.153 -10.095 0.722 1.00 90.12 94 GLU A C 1
ATOM 770 O O . GLU A 1 94 ? 7.263 -10.274 1.229 1.00 90.12 94 GLU A O 1
ATOM 775 N N . ASP A 1 95 ? 5.987 -9.882 -0.589 1.00 90.00 95 ASP A N 1
ATOM 776 C CA . ASP A 1 95 ? 7.107 -9.737 -1.510 1.00 90.00 95 ASP A CA 1
ATOM 777 C C . ASP A 1 95 ? 7.826 -8.391 -1.266 1.00 90.00 95 ASP A C 1
ATOM 779 O O . ASP A 1 95 ? 7.224 -7.316 -1.398 1.00 90.00 95 ASP A O 1
ATOM 783 N N . PRO A 1 96 ? 9.128 -8.398 -0.918 1.00 88.06 96 PRO A N 1
ATOM 784 C CA . PRO A 1 96 ? 9.859 -7.168 -0.620 1.00 88.06 96 PRO A CA 1
ATOM 785 C C . PRO A 1 96 ? 9.941 -6.200 -1.807 1.00 88.06 96 PRO A C 1
ATOM 787 O O . PRO A 1 96 ? 10.031 -4.987 -1.606 1.00 88.06 96 PRO A O 1
ATOM 790 N N . THR A 1 97 ? 9.923 -6.721 -3.038 1.00 85.25 97 THR A N 1
ATOM 791 C CA . THR A 1 97 ? 10.022 -5.917 -4.259 1.00 85.25 97 THR A CA 1
ATOM 792 C C . THR A 1 97 ? 8.711 -5.187 -4.509 1.00 85.25 97 THR A C 1
ATOM 794 O O . THR A 1 97 ? 8.717 -3.968 -4.682 1.00 85.25 97 THR A O 1
ATOM 797 N N . GLU A 1 98 ? 7.582 -5.893 -4.482 1.00 85.94 98 GLU A N 1
ATOM 798 C CA . GLU A 1 98 ? 6.255 -5.292 -4.604 1.00 85.94 98 GLU A CA 1
ATOM 799 C C . GLU A 1 98 ? 5.987 -4.304 -3.475 1.00 85.94 98 GLU A C 1
ATOM 801 O O . GLU A 1 98 ? 5.560 -3.175 -3.728 1.00 85.94 98 GLU A O 1
ATOM 806 N N . ARG A 1 99 ? 6.336 -4.661 -2.237 1.00 88.94 99 ARG A N 1
ATOM 807 C CA . ARG A 1 99 ? 6.232 -3.743 -1.104 1.00 88.94 99 ARG A CA 1
ATOM 808 C C . ARG A 1 99 ? 7.002 -2.444 -1.345 1.00 88.94 99 ARG A C 1
ATOM 810 O O . ARG A 1 99 ? 6.434 -1.365 -1.170 1.00 88.94 99 ARG A O 1
ATOM 817 N N . LEU A 1 100 ? 8.257 -2.526 -1.788 1.00 86.62 100 LEU A N 1
ATOM 818 C CA . LEU A 1 100 ? 9.063 -1.344 -2.097 1.00 86.62 100 LEU A CA 1
ATOM 819 C C . LEU A 1 100 ? 8.434 -0.504 -3.220 1.00 86.62 100 LEU A C 1
ATOM 821 O O . LEU A 1 100 ? 8.383 0.724 -3.113 1.00 86.62 100 LEU A O 1
ATOM 825 N N . LYS A 1 101 ? 7.906 -1.144 -4.274 1.00 83.88 101 LYS A N 1
ATOM 826 C CA . LYS A 1 101 ? 7.188 -0.453 -5.360 1.00 83.88 101 LYS A CA 1
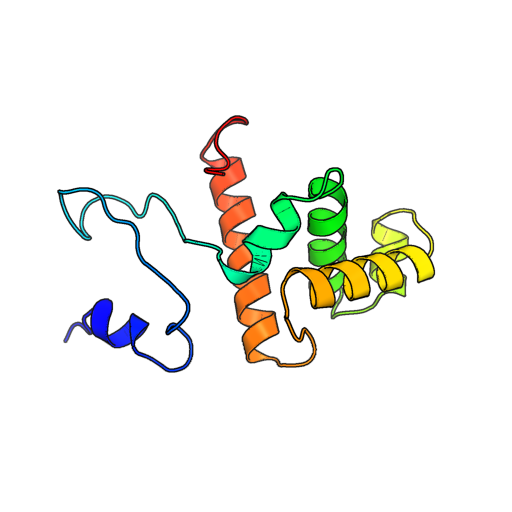ATOM 827 C C . LYS A 1 101 ? 6.005 0.361 -4.821 1.00 83.88 101 LYS A C 1
ATOM 829 O O . LYS A 1 101 ? 5.818 1.513 -5.230 1.00 83.88 101 LYS A O 1
ATOM 834 N N . ILE A 1 102 ? 5.235 -0.195 -3.882 1.00 87.25 102 ILE A N 1
ATOM 835 C CA . ILE A 1 102 ? 4.113 0.496 -3.227 1.00 87.25 102 ILE A CA 1
ATOM 836 C C . ILE A 1 102 ? 4.594 1.636 -2.322 1.00 87.25 102 ILE A C 1
ATOM 838 O O . ILE A 1 102 ? 4.017 2.722 -2.342 1.00 87.25 102 ILE A O 1
ATOM 842 N N . GLU A 1 103 ? 5.657 1.440 -1.545 1.00 87.62 103 GLU A N 1
ATOM 843 C CA . GLU A 1 103 ? 6.197 2.492 -0.675 1.00 87.62 103 GLU A CA 1
ATOM 844 C C . GLU A 1 103 ? 6.684 3.702 -1.488 1.00 87.62 103 GLU A C 1
ATOM 846 O O . GLU A 1 103 ? 6.326 4.842 -1.180 1.00 87.62 103 GLU A O 1
ATOM 851 N N . ILE A 1 104 ? 7.414 3.461 -2.583 1.00 84.44 104 ILE A N 1
ATOM 852 C CA . ILE A 1 104 ? 7.832 4.501 -3.537 1.00 84.44 104 ILE A CA 1
ATOM 853 C C . ILE A 1 104 ? 6.607 5.219 -4.112 1.00 84.44 104 ILE A C 1
ATOM 855 O O . ILE A 1 104 ? 6.540 6.449 -4.123 1.00 84.44 104 ILE A O 1
ATOM 859 N N . THR A 1 105 ? 5.611 4.449 -4.541 1.00 81.69 105 THR A N 1
ATOM 860 C CA . THR A 1 105 ? 4.341 4.950 -5.073 1.00 81.69 105 THR A CA 1
ATOM 861 C C . THR A 1 105 ? 3.643 5.912 -4.105 1.00 81.69 105 THR A C 1
ATOM 863 O O . THR A 1 105 ? 3.227 7.004 -4.496 1.00 81.69 105 THR A O 1
ATOM 866 N N . LEU A 1 106 ? 3.554 5.551 -2.822 1.00 84.94 106 LEU A N 1
ATOM 867 C CA . LEU A 1 106 ? 2.954 6.407 -1.799 1.00 84.94 106 LEU A CA 1
ATOM 868 C C . LEU A 1 106 ? 3.745 7.704 -1.598 1.00 84.94 106 LEU A C 1
ATOM 870 O O . LEU A 1 106 ? 3.137 8.767 -1.457 1.00 84.94 106 LEU A O 1
ATOM 874 N N . LYS A 1 107 ? 5.083 7.650 -1.633 1.00 82.88 107 LYS A N 1
ATOM 875 C CA . LYS A 1 107 ? 5.929 8.852 -1.548 1.00 82.88 107 LYS A CA 1
ATOM 876 C C . LYS A 1 107 ? 5.718 9.796 -2.727 1.00 82.88 107 LYS A C 1
ATOM 878 O O . LYS A 1 107 ? 5.645 11.005 -2.511 1.00 82.88 107 LYS A O 1
ATOM 883 N N . PHE A 1 108 ? 5.541 9.266 -3.937 1.00 77.62 108 PHE A N 1
ATOM 884 C CA . PHE A 1 108 ? 5.175 10.083 -5.095 1.00 77.62 108 PHE A CA 1
ATOM 885 C C . PHE A 1 108 ? 3.820 10.765 -4.906 1.00 77.62 108 PHE A C 1
ATOM 887 O O . PHE A 1 108 ? 3.728 11.973 -5.104 1.00 77.62 108 PHE A O 1
ATOM 894 N N . ILE A 1 109 ? 2.790 10.048 -4.444 1.00 76.38 109 ILE A N 1
ATOM 895 C CA . ILE A 1 109 ? 1.475 10.657 -4.168 1.00 76.38 109 ILE A CA 1
ATOM 896 C C . ILE A 1 109 ? 1.595 11.793 -3.144 1.00 76.38 109 ILE A C 1
ATOM 898 O O . ILE A 1 109 ? 0.971 12.840 -3.301 1.00 76.38 109 ILE A O 1
ATOM 902 N N . GLU A 1 110 ? 2.391 11.611 -2.090 1.00 77.00 110 GLU A N 1
ATOM 903 C CA . GLU A 1 110 ? 2.619 12.650 -1.080 1.00 77.00 110 GLU A CA 1
ATOM 904 C C . GLU A 1 110 ? 3.322 13.886 -1.637 1.00 77.00 110 GLU A C 1
ATOM 906 O O . GLU A 1 110 ? 2.962 15.002 -1.260 1.00 77.00 110 GLU A O 1
ATOM 911 N N . ALA A 1 111 ? 4.323 13.697 -2.497 1.00 71.31 111 ALA A N 1
ATOM 912 C CA . ALA A 1 111 ? 5.024 14.792 -3.158 1.00 71.31 111 ALA A CA 1
ATOM 913 C C . ALA A 1 111 ? 4.078 15.555 -4.097 1.00 71.31 111 ALA A C 1
ATOM 915 O O . ALA A 1 111 ? 3.941 16.771 -3.972 1.00 71.31 111 ALA A O 1
ATOM 916 N N . LEU A 1 112 ? 3.319 14.834 -4.928 1.00 67.31 112 LEU A N 1
ATOM 917 C CA . LEU A 1 112 ? 2.350 15.426 -5.850 1.00 67.31 112 LEU A CA 1
ATOM 918 C C . LEU A 1 112 ? 1.249 16.200 -5.111 1.00 67.31 112 LEU A C 1
ATOM 920 O O . LEU A 1 112 ? 0.920 17.310 -5.507 1.00 67.31 112 LEU A O 1
ATOM 924 N N . LYS A 1 113 ? 0.733 15.692 -3.983 1.00 66.31 113 LYS A N 1
ATOM 925 C CA . LYS A 1 113 ? -0.233 16.436 -3.145 1.00 66.31 113 LYS A CA 1
ATOM 926 C C . LYS A 1 113 ? 0.307 17.765 -2.614 1.00 66.31 113 LYS A C 1
ATOM 928 O O . LYS A 1 113 ? -0.480 18.666 -2.324 1.00 66.31 113 LYS A O 1
ATOM 933 N N . LYS A 1 114 ? 1.620 17.860 -2.382 1.00 62.69 114 LYS A N 1
ATOM 934 C CA . LYS A 1 114 ? 2.263 19.079 -1.870 1.00 62.69 114 LYS A CA 1
ATOM 935 C C . LYS A 1 114 ? 2.473 20.108 -2.975 1.00 62.69 114 LYS A C 1
ATOM 937 O O . LYS A 1 114 ? 2.319 21.297 -2.711 1.00 62.69 114 LYS A O 1
ATOM 942 N N . GLU A 1 115 ? 2.814 19.652 -4.176 1.00 54.03 115 GLU A N 1
ATOM 943 C CA . GLU A 1 115 ? 3.121 20.514 -5.322 1.00 54.03 115 GLU A CA 1
ATOM 944 C C . GLU A 1 115 ? 1.862 20.935 -6.099 1.00 54.03 115 GLU A C 1
ATOM 946 O O . GLU A 1 115 ? 1.749 22.089 -6.511 1.00 54.03 115 GLU A O 1
ATOM 951 N N . PHE A 1 116 ? 0.862 20.057 -6.206 1.00 50.16 116 PHE A N 1
ATOM 952 C CA . PHE A 1 116 ? -0.391 20.298 -6.921 1.00 50.16 116 PHE A CA 1
ATOM 953 C C . PHE A 1 116 ? -1.552 20.437 -5.922 1.00 50.16 116 PHE A C 1
ATOM 955 O O . PHE A 1 116 ? -1.992 19.476 -5.288 1.00 50.16 116 PHE A O 1
ATOM 962 N N . LYS A 1 117 ? -2.060 21.662 -5.731 1.00 42.81 117 LYS A N 1
ATOM 963 C CA . LYS A 1 117 ? -3.194 21.925 -4.829 1.00 42.81 117 LYS A CA 1
ATOM 964 C C . LYS A 1 117 ? -4.482 21.249 -5.342 1.00 42.81 117 LYS A C 1
ATOM 966 O O . LYS A 1 117 ? -5.027 21.644 -6.362 1.00 42.81 117 LYS A O 1
ATOM 971 N N . LYS A 1 118 ? -4.975 20.299 -4.539 1.00 40.34 118 LYS A N 1
ATOM 972 C CA . LYS A 1 118 ? -6.336 19.729 -4.392 1.00 40.34 118 LYS A CA 1
ATOM 973 C C . LYS A 1 118 ? -7.084 19.089 -5.578 1.00 40.34 118 LYS A C 1
ATOM 975 O O . LYS A 1 118 ? -7.846 18.178 -5.279 1.00 40.34 118 LYS A O 1
ATOM 980 N N . ASP A 1 119 ? -6.861 19.447 -6.842 1.00 42.59 119 ASP A N 1
ATOM 981 C CA . ASP A 1 119 ? -7.792 19.043 -7.924 1.00 42.59 119 ASP A CA 1
ATOM 982 C C . ASP A 1 119 ? -7.223 18.127 -9.020 1.00 42.59 119 ASP A C 1
ATOM 984 O O . ASP A 1 119 ? -7.898 17.863 -10.013 1.00 42.59 119 ASP A O 1
ATOM 988 N N . THR A 1 120 ? -6.019 17.581 -8.859 1.00 44.06 120 THR A N 1
ATOM 989 C CA . THR A 1 120 ? -5.404 16.762 -9.917 1.00 44.06 120 THR A CA 1
ATOM 990 C C . THR A 1 120 ? -4.862 15.452 -9.369 1.00 44.06 120 THR A C 1
ATOM 992 O O . THR A 1 120 ? -3.661 15.212 -9.298 1.00 44.06 120 THR A O 1
ATOM 995 N N . TYR A 1 121 ? -5.777 14.559 -9.006 1.00 45.47 121 TYR A N 1
ATOM 996 C CA . TYR A 1 121 ? -5.536 13.164 -9.343 1.00 45.47 121 TYR A CA 1
ATOM 997 C C . TYR A 1 121 ? -5.903 13.013 -10.819 1.00 45.47 121 TYR A C 1
ATOM 999 O O . TYR A 1 121 ? -7.069 13.231 -11.149 1.00 45.47 121 TYR A O 1
ATOM 1007 N N . PRO A 1 122 ? -4.956 12.697 -11.717 1.00 41.66 122 PRO A N 1
ATOM 1008 C CA . PRO A 1 122 ? -5.310 12.292 -13.064 1.00 41.66 122 PRO A CA 1
ATOM 1009 C C . PRO A 1 122 ? -5.915 10.890 -12.943 1.00 41.66 122 PRO A C 1
ATOM 1011 O O . PRO A 1 122 ? -5.202 9.887 -12.967 1.00 41.66 122 PRO A O 1
ATOM 1014 N N . LEU A 1 123 ? -7.218 10.841 -12.675 1.00 41.41 123 LEU A N 1
ATOM 1015 C CA . LEU A 1 123 ? -8.035 9.652 -12.887 1.00 41.41 123 LEU A CA 1
ATOM 1016 C C . LEU A 1 123 ? -8.445 9.570 -14.351 1.00 41.41 123 LEU A C 1
ATOM 1018 O O . LEU A 1 123 ? -8.822 10.625 -14.909 1.00 41.41 123 LEU A O 1
#

Secondary structure (DSSP, 8-state):
-PPPHHHHHTSTTTTT--B---TT-TTS----B--GGGHHHHTSTTHHHHHHHHHHHHHTTT-HHHHHHHHTS-HHHHHHHHHHHHHHHT--TTSHHHHHHHHHHHHHHHHHHHHS-SS----

pLDDT: mean 76.3, std 19.95, range [36.62, 97.62]